Protein AF-A0AAN4IFK3-F1 (afdb_monomer)

Foldseek 3Di:
DDDDPDPPPDPPPPPPPPPDDPDDPVRVLVVVLVVVVVVVDDPVVNVVVVVVVCCVVPVPPD

Solvent-accessible surface area (backbone atoms only — not comparable to full-atom values): 4185 Å² total; per-residue (Å²): 137,82,83,78,78,78,81,77,74,73,66,93,70,79,58,80,78,78,77,69,84,90,67,56,70,66,59,50,48,54,52,51,50,51,53,42,48,72,74,64,53,55,67,69,59,50,53,51,52,57,54,59,51,45,61,76,71,59,62,89,80,121

Structure (mmCIF, N/CA/C/O backbone):
data_AF-A0AAN4IFK3-F1
#
_entry.id   AF-A0AAN4IFK3-F1
#
loop_
_atom_site.group_PDB
_atom_site.id
_atom_site.type_symbol
_atom_site.label_atom_id
_atom_site.label_alt_id
_atom_site.label_comp_id
_atom_site.label_asym_id
_atom_site.label_entity_id
_atom_site.label_seq_id
_atom_site.pdbx_PDB_ins_code
_atom_site.Cartn_x
_atom_site.Cartn_y
_atom_site.Cartn_z
_atom_site.occupancy
_atom_site.B_iso_or_equiv
_atom_site.auth_seq_id
_atom_site.auth_comp_id
_atom_site.auth_asym_id
_atom_site.auth_atom_id
_atom_site.pdbx_PDB_model_num
ATOM 1 N N . MET A 1 1 ? 32.148 18.058 -51.241 1.00 49.88 1 MET A N 1
ATOM 2 C CA . MET A 1 1 ? 31.716 16.699 -50.846 1.00 49.88 1 MET A CA 1
ATOM 3 C C . MET A 1 1 ? 31.500 16.696 -49.340 1.00 49.88 1 MET A C 1
ATOM 5 O O . MET A 1 1 ? 32.475 16.757 -48.604 1.00 49.88 1 MET A O 1
ATOM 9 N N . ALA A 1 2 ? 30.250 16.766 -48.881 1.00 58.31 2 ALA A N 1
ATOM 10 C CA . ALA A 1 2 ? 29.936 16.863 -47.455 1.00 58.31 2 ALA A CA 1
ATOM 11 C C . ALA A 1 2 ? 29.949 15.469 -46.807 1.00 58.31 2 ALA A C 1
ATOM 13 O O . ALA A 1 2 ? 29.347 14.536 -47.333 1.00 58.31 2 ALA A O 1
ATOM 14 N N . LEU A 1 3 ? 30.640 15.330 -45.672 1.00 65.12 3 LEU A N 1
ATOM 15 C CA . LEU A 1 3 ? 30.673 14.100 -44.880 1.00 65.12 3 LEU A CA 1
ATOM 16 C C . LEU A 1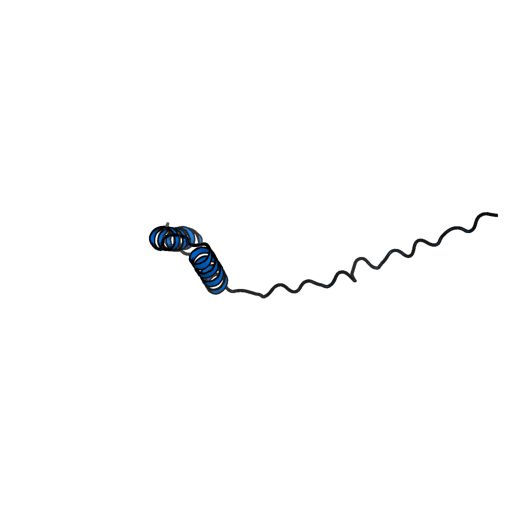 3 ? 29.273 13.814 -44.323 1.00 65.12 3 LEU A C 1
ATOM 18 O O . LEU A 1 3 ? 28.798 14.504 -43.421 1.00 65.12 3 LEU A O 1
ATOM 22 N N . THR A 1 4 ? 28.613 12.783 -44.845 1.00 63.19 4 THR A N 1
ATOM 23 C CA . THR A 1 4 ? 27.352 12.277 -44.297 1.00 63.19 4 THR A CA 1
ATOM 24 C C . THR A 1 4 ? 27.610 11.716 -42.901 1.00 63.19 4 THR A C 1
ATOM 26 O O . THR A 1 4 ? 28.192 10.638 -42.754 1.00 63.19 4 THR A O 1
ATOM 29 N N . LYS A 1 5 ? 27.202 12.452 -41.859 1.00 65.94 5 LYS A N 1
ATOM 30 C CA . LYS A 1 5 ? 27.214 11.959 -40.476 1.00 65.94 5 LYS A CA 1
ATOM 31 C C . LYS A 1 5 ? 26.384 10.679 -40.412 1.00 65.94 5 LYS A C 1
ATOM 33 O O . LYS A 1 5 ? 25.176 10.695 -40.620 1.00 65.94 5 LYS A O 1
ATOM 38 N N . ARG A 1 6 ? 27.041 9.562 -40.109 1.00 65.38 6 ARG A N 1
ATOM 39 C CA . ARG A 1 6 ? 26.375 8.289 -39.839 1.00 65.38 6 ARG A CA 1
ATOM 40 C C . ARG A 1 6 ? 25.729 8.397 -38.458 1.00 65.38 6 ARG A C 1
ATOM 42 O O . ARG A 1 6 ? 26.420 8.262 -37.450 1.00 65.38 6 ARG A O 1
ATOM 49 N N . GLU A 1 7 ? 24.431 8.693 -38.405 1.00 66.75 7 GLU A N 1
ATOM 50 C CA . GLU A 1 7 ? 23.657 8.628 -37.163 1.00 66.75 7 GLU A CA 1
ATOM 51 C C . GLU A 1 7 ? 23.717 7.197 -36.625 1.00 66.75 7 GLU A C 1
ATOM 53 O O . GLU A 1 7 ? 23.074 6.276 -37.135 1.00 66.75 7 GLU A O 1
ATOM 58 N N . ARG A 1 8 ? 24.539 6.983 -35.596 1.00 66.50 8 ARG A N 1
ATOM 59 C CA . ARG A 1 8 ? 24.500 5.747 -34.821 1.00 66.50 8 ARG A CA 1
ATOM 60 C C . ARG A 1 8 ? 23.206 5.785 -34.019 1.00 66.50 8 ARG A C 1
ATOM 62 O O . ARG A 1 8 ? 23.151 6.424 -32.973 1.00 66.50 8 ARG A O 1
ATOM 69 N N . ARG A 1 9 ? 22.155 5.132 -34.520 1.00 64.75 9 ARG A N 1
ATOM 70 C CA . ARG A 1 9 ? 20.960 4.861 -33.717 1.00 64.75 9 ARG A CA 1
ATOM 71 C C . ARG A 1 9 ? 21.412 4.008 -32.537 1.00 64.75 9 ARG A C 1
ATOM 73 O O . ARG A 1 9 ? 21.835 2.870 -32.734 1.00 64.75 9 ARG A O 1
ATOM 80 N N . ALA A 1 10 ? 21.394 4.582 -31.336 1.00 62.78 10 ALA A N 1
ATOM 81 C CA . ALA A 1 10 ? 21.571 3.803 -30.122 1.00 62.78 10 ALA A CA 1
ATOM 82 C C . ALA A 1 10 ? 20.525 2.675 -30.153 1.00 62.78 10 ALA A C 1
ATOM 84 O O . ALA A 1 10 ? 19.362 2.957 -30.464 1.00 62.78 10 ALA A O 1
ATOM 85 N N . PRO A 1 11 ? 20.909 1.410 -29.917 1.00 61.06 11 PRO A N 1
ATOM 86 C CA . PRO A 1 11 ? 19.949 0.321 -29.910 1.00 61.06 11 PRO A CA 1
ATOM 87 C C . PRO A 1 11 ? 18.858 0.649 -28.889 1.00 61.06 11 PRO A C 1
ATOM 89 O O . PRO A 1 11 ? 19.142 0.897 -27.714 1.00 61.06 11 PRO A O 1
ATOM 92 N N . VAL A 1 12 ? 17.607 0.690 -29.357 1.00 56.94 12 VAL A N 1
ATOM 93 C CA . VAL A 1 12 ? 16.413 0.796 -28.512 1.00 56.94 12 VAL A CA 1
ATOM 94 C C . VAL A 1 12 ? 16.335 -0.508 -27.719 1.00 56.94 12 VAL A C 1
ATOM 96 O O . VAL A 1 12 ? 15.732 -1.478 -28.153 1.00 56.94 12 VAL A O 1
ATOM 99 N N . GLY A 1 13 ? 17.075 -0.573 -26.619 1.00 53.62 13 GLY A N 1
ATOM 100 C CA . GLY A 1 13 ? 17.327 -1.815 -25.887 1.00 53.62 13 GLY A CA 1
ATOM 101 C C . GLY A 1 13 ? 18.441 -1.694 -24.851 1.00 53.62 13 GLY A C 1
ATOM 102 O O . GLY A 1 13 ? 18.418 -2.414 -23.866 1.00 53.62 13 GLY A O 1
ATOM 103 N N . ALA A 1 14 ? 19.344 -0.715 -24.994 1.00 53.06 14 ALA A N 1
ATOM 104 C CA . ALA A 1 14 ? 20.275 -0.312 -23.932 1.00 53.06 14 ALA A CA 1
ATOM 105 C C . ALA A 1 14 ? 19.647 0.696 -22.947 1.00 53.06 14 ALA A C 1
ATOM 107 O O . ALA A 1 14 ? 20.344 1.485 -22.315 1.00 53.06 14 ALA A O 1
ATOM 108 N N . ARG A 1 15 ? 18.313 0.730 -22.855 1.00 59.56 15 ARG A N 1
ATOM 109 C CA . ARG A 1 15 ? 17.662 1.337 -21.696 1.00 59.56 15 ARG A CA 1
ATOM 110 C C . ARG A 1 15 ? 17.847 0.316 -20.596 1.00 59.56 15 ARG A C 1
ATOM 112 O O . ARG A 1 15 ? 17.356 -0.794 -20.774 1.00 59.56 15 ARG A O 1
ATOM 119 N N . ASP A 1 16 ? 18.558 0.675 -19.530 1.00 61.72 16 ASP A N 1
ATOM 120 C CA . ASP A 1 16 ? 18.559 -0.094 -18.288 1.00 61.72 16 ASP A CA 1
ATOM 121 C C . ASP A 1 16 ? 17.141 -0.606 -18.075 1.00 61.72 16 ASP A C 1
ATOM 123 O O . ASP A 1 16 ? 16.205 0.190 -17.920 1.00 61.72 16 ASP A O 1
ATOM 127 N N . VAL A 1 17 ? 16.957 -1.921 -18.204 1.00 62.59 17 VAL A N 1
ATOM 128 C CA . VAL A 1 17 ? 15.677 -2.541 -17.904 1.00 62.59 17 VAL A CA 1
ATOM 129 C C . VAL A 1 17 ? 15.524 -2.282 -16.419 1.00 62.59 17 VAL A C 1
ATOM 131 O O . VAL A 1 17 ? 16.161 -2.941 -15.603 1.00 62.59 17 VAL A O 1
ATOM 134 N N . LYS A 1 18 ? 14.791 -1.222 -16.069 1.00 65.19 18 LYS A N 1
ATOM 135 C CA . LYS A 1 18 ? 14.478 -0.899 -14.685 1.00 65.19 18 LYS A CA 1
ATOM 136 C C . LYS A 1 18 ? 13.602 -2.035 -14.195 1.00 65.19 18 LYS A C 1
ATOM 138 O O . LYS A 1 18 ? 12.390 -2.028 -14.388 1.00 65.19 18 LYS A O 1
ATOM 143 N N . LEU A 1 19 ? 14.256 -3.041 -13.634 1.00 68.69 19 LEU A N 1
ATOM 144 C CA . LEU A 1 19 ? 13.618 -4.109 -12.901 1.00 68.69 19 LEU A CA 1
ATOM 145 C C . LEU A 1 19 ? 13.071 -3.454 -11.640 1.00 68.69 19 LEU A C 1
ATOM 147 O O . LEU A 1 19 ? 13.819 -3.056 -10.747 1.00 68.69 19 LEU A O 1
ATOM 151 N N . PHE A 1 20 ? 11.762 -3.239 -11.629 1.00 75.38 20 PHE A N 1
ATOM 152 C CA . PHE A 1 20 ? 11.082 -2.813 -10.422 1.00 75.38 20 PHE A CA 1
ATOM 153 C C . PHE A 1 20 ? 10.986 -4.010 -9.477 1.00 75.38 20 PHE A C 1
ATOM 155 O O . PHE A 1 20 ? 10.852 -5.142 -9.946 1.00 75.38 20 PHE A O 1
ATOM 162 N N . PRO A 1 21 ? 11.054 -3.786 -8.156 1.00 78.12 21 PRO A N 1
ATOM 163 C CA . PRO A 1 21 ? 10.795 -4.852 -7.207 1.00 78.12 21 PRO A CA 1
ATOM 164 C C . PRO A 1 21 ? 9.385 -5.397 -7.442 1.00 78.12 21 PRO A C 1
ATOM 166 O O . PRO A 1 21 ? 8.417 -4.634 -7.449 1.00 78.12 21 PRO A O 1
ATOM 169 N N . GLU A 1 22 ? 9.265 -6.710 -7.610 1.00 83.88 22 GLU A N 1
ATOM 170 C CA . GLU 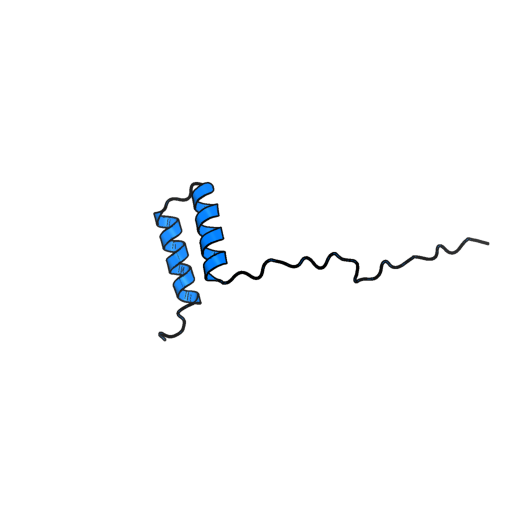A 1 22 ? 7.966 -7.371 -7.591 1.00 83.88 22 GLU A CA 1
ATOM 171 C C . GLU A 1 22 ? 7.466 -7.393 -6.144 1.00 83.88 22 GLU A C 1
ATOM 173 O O . GLU A 1 22 ? 7.975 -8.119 -5.286 1.00 83.88 22 GLU A O 1
ATOM 178 N N . LEU A 1 23 ? 6.502 -6.523 -5.847 1.00 83.94 23 LEU A N 1
ATOM 179 C CA . LEU A 1 23 ? 5.876 -6.434 -4.534 1.00 83.94 23 LEU A CA 1
ATOM 180 C C . LEU A 1 23 ? 4.518 -7.122 -4.572 1.00 83.94 23 LEU A C 1
ATOM 182 O O . LEU A 1 23 ? 3.712 -6.887 -5.471 1.00 83.94 23 LEU A O 1
ATOM 186 N N . THR A 1 24 ? 4.241 -7.928 -3.547 1.00 87.06 24 THR A N 1
ATOM 187 C CA . THR A 1 24 ? 2.866 -8.336 -3.265 1.00 87.06 24 THR A CA 1
ATOM 188 C C . THR A 1 24 ? 2.050 -7.097 -2.906 1.00 87.06 24 THR A C 1
ATOM 190 O O . THR A 1 24 ? 2.583 -6.125 -2.361 1.00 87.06 24 THR A O 1
ATOM 193 N N . LEU A 1 25 ? 0.748 -7.128 -3.193 1.00 81.06 25 LEU A N 1
ATOM 194 C CA . LEU A 1 25 ? -0.149 -6.016 -2.880 1.00 81.06 25 LEU A CA 1
ATOM 195 C C . LEU A 1 25 ? -0.078 -5.631 -1.393 1.00 81.06 25 LEU A C 1
ATOM 197 O O . LEU A 1 25 ? 0.007 -4.454 -1.070 1.00 81.06 25 LEU A O 1
ATOM 201 N N . GLU A 1 26 ? -0.018 -6.623 -0.503 1.00 82.69 26 GLU A N 1
ATOM 202 C CA . GLU A 1 26 ? 0.153 -6.429 0.943 1.00 82.69 26 GLU A CA 1
ATOM 203 C C . GLU A 1 26 ? 1.430 -5.647 1.274 1.00 82.69 26 GLU A C 1
ATOM 205 O O . GLU A 1 26 ? 1.372 -4.625 1.954 1.00 82.69 26 GLU A O 1
ATOM 210 N N . ARG A 1 27 ? 2.579 -6.050 0.711 1.00 86.31 27 ARG A N 1
ATOM 211 C CA . ARG A 1 27 ? 3.849 -5.337 0.921 1.00 86.31 27 ARG A CA 1
ATOM 212 C C . ARG A 1 27 ? 3.807 -3.913 0.385 1.00 86.31 27 ARG A C 1
ATOM 214 O O . ARG A 1 27 ? 4.394 -3.023 0.995 1.00 86.31 27 ARG A O 1
ATOM 221 N N . ALA A 1 28 ? 3.145 -3.689 -0.749 1.00 85.31 28 ALA A N 1
ATOM 222 C CA . ALA A 1 28 ? 2.976 -2.348 -1.296 1.00 85.31 28 ALA A CA 1
ATOM 223 C C . ALA A 1 28 ? 2.124 -1.465 -0.366 1.00 85.31 28 ALA A C 1
ATOM 225 O O . ALA A 1 28 ? 2.463 -0.299 -0.151 1.00 85.31 28 ALA A O 1
ATOM 226 N N . LEU A 1 29 ? 1.065 -2.023 0.231 1.00 84.56 29 LEU A N 1
ATOM 227 C CA . LEU A 1 29 ? 0.212 -1.318 1.190 1.00 84.56 29 LEU A CA 1
ATOM 228 C C . LEU A 1 29 ? 0.966 -0.946 2.466 1.00 84.56 29 LEU A C 1
ATOM 230 O O . LEU A 1 29 ? 0.895 0.209 2.887 1.00 84.56 29 LEU A O 1
ATOM 234 N N . ASP A 1 30 ? 1.748 -1.868 3.024 1.00 87.31 30 ASP A N 1
ATOM 235 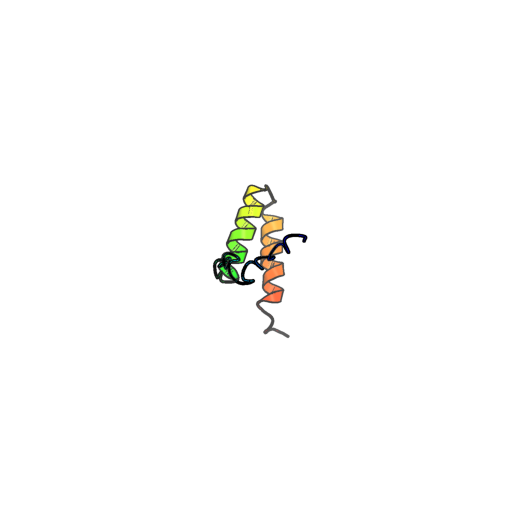C CA . ASP 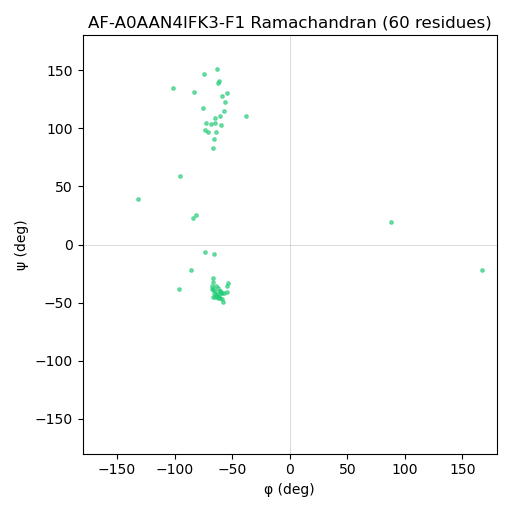A 1 30 ? 2.580 -1.593 4.200 1.00 87.31 30 ASP A CA 1
ATOM 236 C C . ASP A 1 30 ? 3.569 -0.450 3.939 1.00 87.31 30 ASP A C 1
ATOM 238 O O . ASP A 1 30 ? 3.760 0.437 4.777 1.00 87.31 30 ASP A O 1
ATOM 242 N N . LEU A 1 31 ? 4.176 -0.434 2.749 1.00 89.19 31 LEU A N 1
ATOM 243 C CA . LEU A 1 31 ? 5.116 0.606 2.332 1.00 89.19 31 LEU A CA 1
ATOM 244 C C . LEU A 1 31 ? 4.440 1.982 2.273 1.00 89.19 31 LEU A C 1
ATOM 246 O O . LEU A 1 31 ? 4.971 2.961 2.804 1.00 89.19 31 LEU A O 1
ATOM 250 N N . ILE A 1 32 ? 3.246 2.051 1.681 1.00 87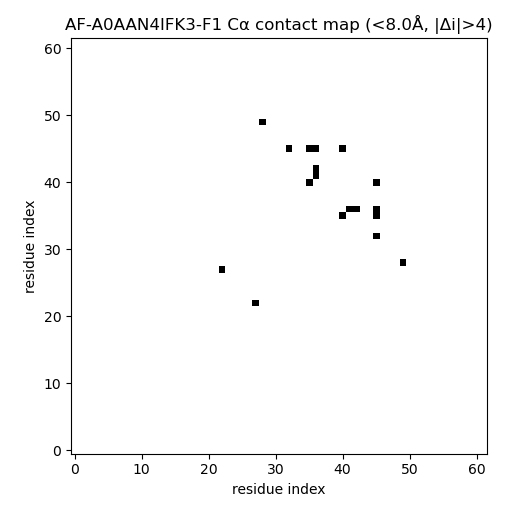.25 32 ILE A N 1
ATOM 251 C CA . ILE A 1 32 ? 2.469 3.291 1.559 1.00 87.25 32 ILE A CA 1
ATOM 252 C C . ILE A 1 32 ? 2.000 3.782 2.932 1.00 87.25 32 ILE A C 1
ATOM 254 O O . ILE A 1 32 ? 2.142 4.969 3.231 1.00 87.25 32 ILE A O 1
ATOM 258 N N . ILE A 1 33 ? 1.475 2.897 3.784 1.00 87.75 33 ILE A N 1
ATOM 259 C CA . ILE A 1 33 ? 1.004 3.258 5.130 1.00 87.75 33 ILE A CA 1
ATOM 260 C C . ILE A 1 33 ? 2.158 3.827 5.957 1.00 87.75 33 ILE A C 1
ATOM 262 O O . ILE A 1 33 ? 2.009 4.883 6.575 1.00 87.75 33 ILE A O 1
ATOM 266 N N . ASN A 1 34 ? 3.323 3.175 5.925 1.00 89.56 34 ASN A N 1
ATOM 267 C CA . ASN A 1 34 ? 4.505 3.642 6.643 1.00 89.56 34 ASN A CA 1
ATOM 268 C C . ASN A 1 34 ? 5.008 4.987 6.112 1.00 89.56 34 ASN A C 1
ATOM 270 O O . ASN A 1 34 ? 5.288 5.884 6.907 1.00 89.56 34 ASN A O 1
ATOM 274 N N . ALA A 1 35 ? 5.057 5.170 4.790 1.00 90.19 35 ALA A N 1
ATOM 275 C CA . ALA A 1 35 ? 5.432 6.450 4.192 1.00 90.19 35 ALA A CA 1
ATOM 276 C C . ALA A 1 35 ? 4.489 7.578 4.644 1.00 90.19 35 ALA A C 1
ATOM 278 O O . ALA A 1 35 ? 4.942 8.623 5.107 1.00 90.19 35 ALA A O 1
ATOM 279 N N . LYS A 1 36 ? 3.173 7.344 4.608 1.00 87.12 36 LYS A N 1
ATOM 280 C CA . LYS A 1 36 ? 2.173 8.326 5.050 1.00 87.12 36 LYS A CA 1
ATOM 281 C C . LYS A 1 36 ? 2.214 8.598 6.552 1.00 87.12 36 LYS A C 1
ATOM 283 O O . LYS A 1 36 ? 1.986 9.733 6.965 1.00 87.12 36 LYS A O 1
ATOM 288 N N . LYS A 1 37 ? 2.567 7.604 7.369 1.00 89.12 37 LYS A N 1
ATOM 289 C CA . LYS A 1 37 ? 2.816 7.803 8.802 1.00 89.12 37 LYS A CA 1
ATOM 290 C C . LYS A 1 37 ? 3.996 8.750 9.042 1.00 89.12 37 LYS A C 1
ATOM 292 O O . LYS A 1 37 ? 3.888 9.639 9.880 1.00 89.12 37 LYS A O 1
ATOM 297 N N . VAL A 1 38 ? 5.085 8.602 8.280 1.00 92.50 38 VAL A N 1
ATOM 298 C CA . VAL A 1 38 ? 6.258 9.497 8.345 1.00 92.50 38 VAL A CA 1
ATOM 299 C C . VAL A 1 38 ? 5.930 10.906 7.841 1.00 92.50 38 VAL A C 1
ATOM 301 O O . VAL A 1 38 ? 6.399 11.879 8.422 1.00 92.50 38 VAL A O 1
ATOM 304 N N . GLU A 1 39 ? 5.072 11.034 6.826 1.00 92.25 39 GLU A N 1
ATOM 305 C CA . GLU A 1 39 ? 4.536 12.332 6.380 1.00 92.25 39 GLU A CA 1
ATOM 306 C C . GLU A 1 39 ? 3.632 13.015 7.431 1.00 92.25 39 GLU A C 1
ATOM 308 O O . GLU A 1 39 ? 3.246 14.169 7.252 1.00 92.25 39 GLU A O 1
ATOM 313 N N . GLY A 1 40 ? 3.290 12.330 8.529 1.00 91.44 40 GLY A N 1
ATOM 314 C CA . GLY A 1 40 ? 2.495 12.881 9.625 1.00 91.44 40 GLY A CA 1
ATOM 315 C C . GLY A 1 40 ? 0.984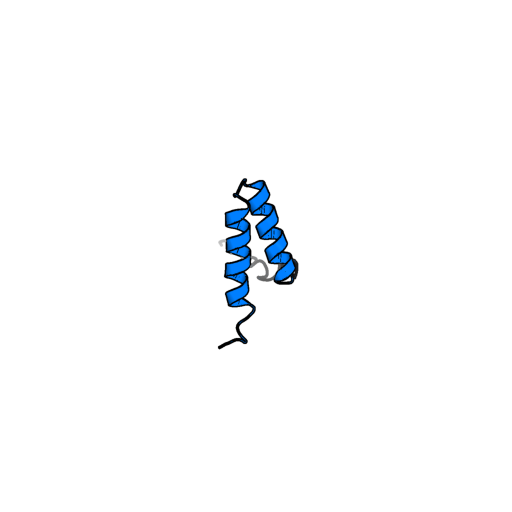 12.730 9.449 1.00 91.44 40 GLY A C 1
ATOM 316 O O . GLY A 1 40 ? 0.221 13.444 10.104 1.00 91.44 40 GLY A O 1
ATOM 317 N N . LEU A 1 41 ? 0.515 11.811 8.593 1.00 90.19 41 LEU A N 1
ATOM 318 C CA . LEU A 1 41 ? -0.914 11.507 8.545 1.00 90.19 41 LEU A CA 1
ATOM 319 C C . LEU A 1 41 ? -1.402 10.957 9.886 1.00 90.19 41 LEU A C 1
ATOM 321 O O . LEU A 1 41 ? -0.772 10.112 10.522 1.00 90.19 41 LEU A O 1
ATOM 325 N N . ARG A 1 42 ? -2.607 11.384 10.266 1.00 90.44 42 ARG A N 1
ATOM 326 C CA . ARG A 1 42 ? -3.305 10.853 11.433 1.00 90.44 42 ARG A CA 1
ATOM 327 C C . ARG A 1 42 ? -3.585 9.361 11.246 1.00 90.44 42 ARG A C 1
ATOM 329 O O . ARG A 1 42 ? -4.067 8.942 10.194 1.00 90.44 42 ARG A O 1
ATOM 336 N N . GLU A 1 43 ? -3.400 8.577 12.306 1.00 86.12 43 GLU A N 1
ATOM 337 C CA . GLU A 1 43 ? -3.638 7.125 12.292 1.00 86.12 43 GLU A CA 1
ATOM 338 C C . GLU A 1 43 ? -5.046 6.749 11.813 1.00 86.12 43 GLU A C 1
ATOM 340 O O . GLU A 1 43 ? -5.212 5.774 11.085 1.00 86.12 43 GLU A O 1
ATOM 345 N N . ARG A 1 44 ? -6.066 7.558 12.139 1.00 89.12 44 ARG A N 1
ATOM 346 C CA . ARG A 1 44 ? -7.439 7.333 11.660 1.00 89.12 44 ARG A CA 1
ATOM 347 C C . ARG A 1 44 ? -7.536 7.346 10.134 1.00 89.12 44 ARG A C 1
ATOM 349 O O . ARG A 1 44 ? -8.214 6.490 9.576 1.00 89.12 44 ARG A O 1
ATOM 356 N N . THR A 1 45 ? -6.843 8.278 9.486 1.00 88.19 45 THR A N 1
ATOM 357 C CA . THR A 1 45 ? -6.813 8.398 8.025 1.00 88.19 45 THR A CA 1
ATOM 358 C C . THR A 1 45 ? -6.094 7.206 7.398 1.00 88.19 45 THR A C 1
ATOM 360 O O . THR A 1 45 ? -6.552 6.679 6.390 1.00 88.19 45 THR A O 1
ATOM 363 N N . LEU A 1 46 ? -5.015 6.725 8.028 1.00 86.38 46 LEU A N 1
ATOM 364 C CA . LEU A 1 46 ? -4.316 5.515 7.584 1.00 86.38 46 LEU A CA 1
ATOM 365 C C . LEU A 1 46 ? -5.221 4.279 7.669 1.00 86.38 46 LEU A C 1
ATOM 367 O O . LEU A 1 46 ? -5.297 3.518 6.709 1.00 86.38 46 LEU A O 1
ATOM 371 N N . MET A 1 47 ? -5.965 4.119 8.770 1.00 85.94 47 MET A N 1
ATOM 372 C CA . MET A 1 47 ? -6.926 3.019 8.923 1.00 85.94 47 MET A CA 1
ATOM 373 C C . MET A 1 47 ? -8.033 3.053 7.863 1.00 85.94 47 MET A C 1
ATOM 375 O O . MET A 1 47 ? -8.425 2.004 7.350 1.00 85.94 47 MET A O 1
ATOM 379 N N . ASP A 1 48 ? -8.539 4.241 7.522 1.00 85.62 48 ASP A N 1
ATOM 380 C CA . ASP A 1 48 ? -9.550 4.378 6.470 1.00 85.62 48 ASP A CA 1
ATOM 381 C C . ASP A 1 48 ? -8.985 4.022 5.091 1.00 85.62 48 ASP A C 1
ATOM 383 O O . ASP A 1 48 ? -9.656 3.329 4.327 1.00 85.62 48 ASP A O 1
ATOM 387 N N . TYR A 1 49 ? -7.735 4.383 4.787 1.00 82.12 49 TYR A N 1
ATOM 388 C CA . TYR A 1 49 ? -7.081 3.948 3.550 1.00 82.12 49 TYR A CA 1
ATOM 389 C C . TYR A 1 49 ? -6.945 2.428 3.473 1.00 82.12 49 TYR A C 1
ATOM 391 O O . TYR A 1 49 ? -7.326 1.848 2.456 1.00 82.12 49 TYR A O 1
ATOM 399 N N . THR A 1 50 ? -6.516 1.762 4.546 1.00 79.38 50 THR A N 1
ATOM 400 C CA . THR A 1 50 ? -6.462 0.292 4.589 1.00 79.38 50 THR A CA 1
ATOM 401 C C . THR A 1 50 ? -7.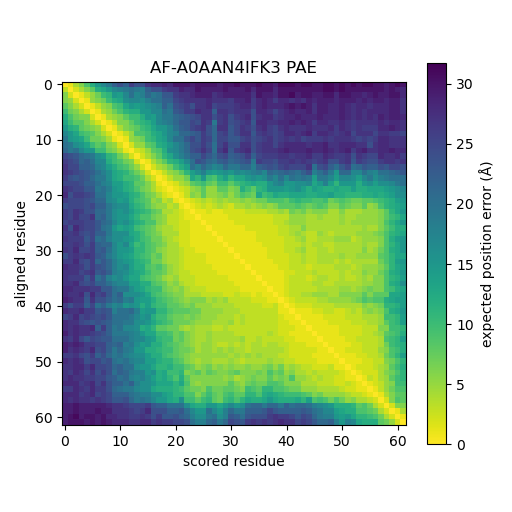834 -0.332 4.320 1.00 79.38 50 THR A C 1
ATOM 403 O O . THR A 1 50 ? -7.950 -1.281 3.543 1.00 79.38 50 THR A O 1
ATOM 406 N N . LYS A 1 51 ? -8.902 0.234 4.898 1.00 83.25 51 LYS A N 1
ATOM 407 C CA . LYS A 1 51 ? -10.276 -0.232 4.672 1.00 83.25 51 LYS A CA 1
ATOM 408 C C . LYS A 1 51 ? -10.734 -0.015 3.229 1.00 83.25 51 LYS A C 1
ATOM 410 O O . LYS A 1 51 ? -11.360 -0.905 2.656 1.00 83.25 51 LYS A O 1
ATOM 415 N N . HIS A 1 52 ? -10.418 1.138 2.638 1.00 80.94 52 HIS A N 1
ATOM 416 C CA . HIS A 1 52 ? -10.744 1.425 1.243 1.00 80.94 52 HIS A CA 1
ATOM 417 C C . HIS A 1 52 ? -10.090 0.427 0.289 1.00 80.94 52 HIS A C 1
ATOM 419 O O . HIS A 1 52 ? -10.752 -0.052 -0.627 1.00 80.94 52 HIS A O 1
ATOM 425 N N . TYR A 1 53 ? -8.839 0.046 0.550 1.00 75.19 53 TYR A N 1
ATOM 426 C CA . TYR A 1 53 ? -8.163 -1.000 -0.214 1.00 75.19 53 TYR A CA 1
ATOM 427 C C . TYR A 1 53 ? -8.819 -2.374 -0.063 1.00 75.19 53 TYR A C 1
ATOM 429 O O . TYR A 1 53 ? -8.919 -3.104 -1.048 1.00 75.19 53 TYR A O 1
ATOM 437 N N . GLY A 1 54 ? -9.348 -2.697 1.119 1.00 72.06 54 GLY A N 1
ATOM 438 C CA . GLY A 1 54 ? -10.110 -3.925 1.350 1.00 72.06 54 GLY A CA 1
ATOM 439 C C . GLY A 1 54 ? -11.279 -4.126 0.375 1.00 72.06 54 GLY A C 1
ATOM 440 O O . GLY A 1 54 ? -11.530 -5.261 -0.021 1.00 72.06 54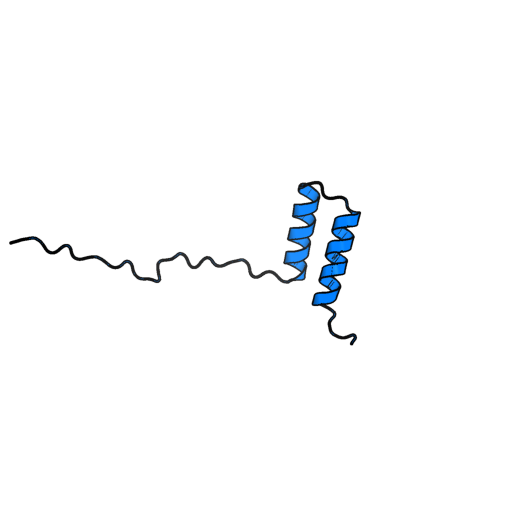 GLY A O 1
ATOM 441 N N . TYR A 1 55 ? -11.934 -3.053 -0.091 1.00 71.88 55 TYR A N 1
ATOM 442 C CA . TYR A 1 55 ? -13.004 -3.151 -1.099 1.00 71.88 55 TYR A CA 1
ATOM 443 C C . TYR A 1 55 ? -12.516 -3.609 -2.477 1.00 71.88 55 TYR A C 1
ATOM 445 O O . TYR A 1 55 ? -13.278 -4.222 -3.217 1.00 71.88 55 TYR A O 1
ATOM 453 N N . PHE A 1 56 ? -11.262 -3.327 -2.832 1.00 70.19 56 PHE A N 1
ATOM 454 C CA . PHE A 1 56 ? -10.695 -3.720 -4.124 1.00 70.19 56 PHE A CA 1
ATOM 455 C C . PHE A 1 56 ? -10.128 -5.143 -4.114 1.00 70.19 56 PHE A C 1
ATOM 457 O O . PHE A 1 56 ? -9.989 -5.750 -5.171 1.00 70.19 56 PHE A O 1
ATOM 464 N N . VAL A 1 57 ? -9.803 -5.675 -2.932 1.00 72.06 57 VAL A N 1
ATOM 465 C CA . VAL A 1 57 ? -9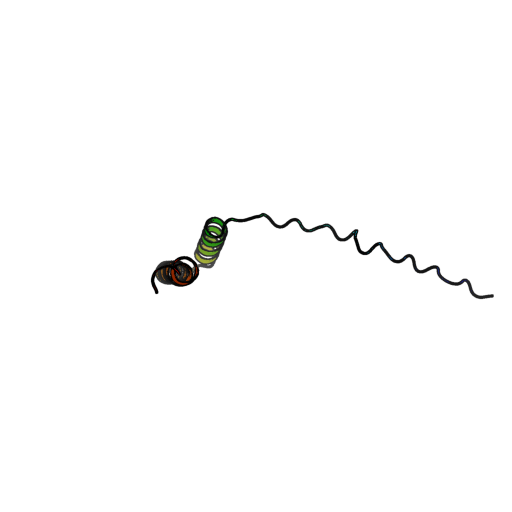.225 -7.020 -2.774 1.00 72.06 57 VAL A CA 1
ATOM 466 C C . VAL A 1 57 ? -10.301 -8.059 -2.453 1.00 72.06 57 VAL A C 1
ATOM 468 O O . VAL A 1 57 ? -10.270 -9.163 -2.991 1.00 72.06 57 VAL A O 1
ATOM 471 N N . ASN A 1 58 ? -11.300 -7.705 -1.641 1.00 65.75 58 ASN A N 1
ATOM 472 C CA . ASN A 1 58 ? -12.386 -8.603 -1.242 1.00 65.75 58 ASN A CA 1
ATOM 473 C C . ASN A 1 58 ? -13.629 -8.440 -2.131 1.00 65.75 58 ASN A C 1
ATOM 475 O O . ASN A 1 58 ? -14.717 -8.144 -1.644 1.00 65.75 58 ASN A O 1
ATOM 479 N N . VAL A 1 59 ? -13.482 -8.662 -3.439 1.00 55.81 59 VAL A N 1
ATOM 480 C CA . VAL A 1 59 ? -14.601 -8.600 -4.405 1.00 55.81 59 VAL A CA 1
ATOM 481 C C . VAL A 1 59 ? -15.549 -9.819 -4.303 1.00 55.81 59 VAL A C 1
ATOM 483 O O . VAL A 1 59 ? -16.628 -9.813 -4.876 1.00 55.81 59 VAL A O 1
ATOM 486 N N . ASN A 1 60 ? -15.227 -10.842 -3.501 1.00 48.03 60 ASN A N 1
ATOM 487 C CA . ASN A 1 60 ? -16.023 -12.078 -3.369 1.00 48.03 60 ASN A CA 1
ATOM 488 C C . ASN A 1 60 ? -17.249 -12.001 -2.423 1.00 48.03 60 ASN A C 1
ATOM 490 O O . ASN A 1 60 ? -17.661 -13.025 -1.879 1.00 48.03 60 ASN A O 1
ATOM 494 N N . GLN A 1 61 ? -17.842 -10.826 -2.196 1.00 47.53 61 GLN A N 1
ATOM 495 C CA . GLN A 1 61 ? -19.081 -10.691 -1.404 1.00 47.53 61 GLN A CA 1
ATOM 496 C C . GLN A 1 61 ? -20.159 -9.823 -2.078 1.00 47.53 61 GLN A C 1
ATOM 498 O O . GLN A 1 61 ? -20.854 -9.063 -1.403 1.00 47.53 61 GLN A O 1
ATOM 503 N N . LEU A 1 62 ? -20.319 -9.949 -3.398 1.00 41.34 62 LEU A N 1
ATOM 504 C CA . LEU A 1 62 ? -21.514 -9.494 -4.119 1.00 41.34 62 LEU A CA 1
ATOM 505 C C . LEU A 1 62 ? -22.048 -10.605 -5.022 1.00 41.34 62 LEU A C 1
ATOM 507 O O . LEU A 1 62 ? -21.223 -11.214 -5.738 1.00 41.34 62 LEU A O 1
#

Secondary structure (DSSP, 8-state):
-----------TT-S---------HHHHHHHHHHHHHHTT--HHHHHHHHHHHHHHH--TT-

Sequence (62 aa):
MALTKRERRAPVGARDVKLFPELTLERALDLIINAKKVEGLRERTLMDYTKHYGYFVNVNQL

pLDDT: mean 74.69, std 13.65, range [41.34, 92.5]

Radius of gyration: 23.17 Å; Cα contacts (8 Å, |Δi|>4): 9; chains: 1; bounding box: 53×29×63 Å

Mean predicted aligned error: 13.38 Å